Protein AF-A0A821PK53-F1 (afdb_monomer_lite)

Foldseek 3Di:
DPVVLVPDDLPDADDDDDPDDDPVNVVVCVVRHDPDDDDDDDDDDDDDPPDDDDDDDDDPPVPPDDD

Structure (mmCIF, N/CA/C/O backbone):
data_AF-A0A821PK53-F1
#
_entry.id   AF-A0A821PK53-F1
#
loop_
_atom_site.group_PDB
_atom_site.id
_atom_site.type_symbol
_atom_site.label_atom_id
_atom_site.label_alt_id
_atom_site.label_comp_id
_atom_site.label_asym_id
_atom_site.label_entity_id
_atom_site.label_seq_id
_atom_site.pdbx_PDB_ins_code
_atom_site.Cartn_x
_atom_site.Cartn_y
_atom_site.Cartn_z
_atom_site.occupancy
_atom_site.B_iso_or_equiv
_atom_site.auth_seq_id
_atom_site.auth_comp_id
_atom_site.auth_asym_id
_atom_site.auth_atom_id
_atom_site.pdbx_PDB_model_num
ATOM 1 N N . VAL A 1 1 ? 3.296 2.730 21.166 1.00 49.16 1 VAL A N 1
ATOM 2 C CA . VAL A 1 1 ? 1.875 2.789 20.745 1.00 49.16 1 VAL A CA 1
ATOM 3 C C . VAL A 1 1 ? 1.685 4.101 19.985 1.00 49.16 1 VAL A C 1
ATOM 5 O O . VAL A 1 1 ? 2.258 5.084 20.455 1.00 49.16 1 VAL A O 1
ATOM 8 N N . PRO A 1 2 ? 1.085 4.130 18.778 1.00 59.75 2 PRO A N 1
ATOM 9 C CA . PRO A 1 2 ? 1.007 5.340 17.951 1.00 59.75 2 PRO A CA 1
ATOM 10 C C . PRO A 1 2 ? 0.137 6.417 18.617 1.00 59.75 2 PRO A C 1
ATOM 12 O O . PRO A 1 2 ? -1.067 6.495 18.404 1.00 59.75 2 PRO A O 1
ATOM 15 N N . LYS A 1 3 ? 0.794 7.276 19.407 1.00 76.19 3 LYS A N 1
ATOM 16 C CA . LYS A 1 3 ? 0.174 8.253 20.318 1.00 76.19 3 LYS A CA 1
ATOM 17 C C . LYS A 1 3 ? -0.860 9.162 19.650 1.00 76.19 3 LYS A C 1
ATOM 19 O O . LYS A 1 3 ? -1.824 9.559 20.289 1.00 76.19 3 LYS A O 1
ATOM 24 N N . ILE A 1 4 ? -0.661 9.489 18.376 1.00 84.88 4 ILE A N 1
ATOM 25 C CA . ILE A 1 4 ? -1.540 10.395 17.629 1.00 84.88 4 ILE A CA 1
ATOM 26 C C . ILE A 1 4 ? -2.871 9.716 17.296 1.00 84.88 4 ILE A C 1
ATOM 28 O O . ILE A 1 4 ? -3.921 10.308 17.502 1.00 84.88 4 ILE A O 1
ATOM 32 N N . LEU A 1 5 ? -2.847 8.465 16.829 1.00 83.00 5 LEU A N 1
ATOM 33 C CA . LEU A 1 5 ? -4.064 7.754 16.422 1.00 83.00 5 LEU A CA 1
ATOM 34 C C . LEU A 1 5 ? -4.964 7.423 17.616 1.00 83.00 5 LEU A C 1
ATOM 36 O O . LEU A 1 5 ? -6.185 7.479 17.489 1.00 83.00 5 LEU A O 1
ATOM 40 N N . ASP A 1 6 ? -4.365 7.148 18.773 1.00 84.06 6 ASP A N 1
ATOM 41 C CA . ASP A 1 6 ? -5.094 6.873 20.016 1.00 84.06 6 ASP A CA 1
ATOM 42 C C . ASP A 1 6 ? -5.702 8.145 20.634 1.00 84.06 6 ASP A C 1
ATOM 44 O O . ASP A 1 6 ? -6.644 8.067 21.416 1.00 84.06 6 ASP A O 1
ATOM 48 N N . SER A 1 7 ? -5.179 9.319 20.267 1.00 87.62 7 SER A N 1
ATOM 49 C CA . SER A 1 7 ? -5.640 10.622 20.769 1.00 87.62 7 SER A CA 1
ATOM 50 C C . SER A 1 7 ? -6.750 11.241 19.910 1.00 87.62 7 SER A C 1
ATOM 52 O O . SER A 1 7 ? -7.267 12.305 20.246 1.00 87.62 7 SER A O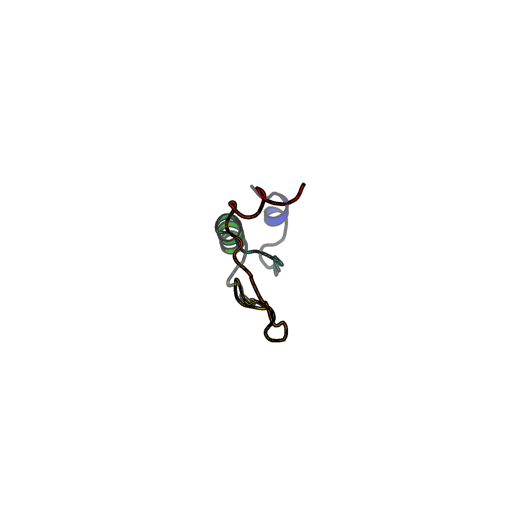 1
ATOM 54 N N . ILE A 1 8 ? -7.118 10.607 18.791 1.00 89.31 8 ILE A N 1
ATOM 55 C CA . ILE A 1 8 ? -8.197 11.063 17.906 1.00 89.31 8 ILE A CA 1
ATOM 56 C C . ILE A 1 8 ? -9.436 10.204 18.155 1.00 89.31 8 ILE A C 1
ATOM 58 O O . ILE A 1 8 ? -9.340 9.001 18.407 1.00 89.31 8 ILE A O 1
ATOM 62 N N . ARG A 1 9 ? -10.615 10.818 18.022 1.00 88.50 9 ARG A N 1
ATOM 63 C CA . ARG A 1 9 ? -11.910 10.141 18.117 1.00 88.50 9 ARG A CA 1
ATOM 64 C C . ARG A 1 9 ? -11.975 8.846 17.276 1.00 88.50 9 ARG A C 1
ATOM 66 O O . ARG A 1 9 ? -11.378 8.787 16.193 1.00 88.50 9 ARG A O 1
ATOM 73 N N . PRO A 1 10 ? -12.650 7.794 17.767 1.00 83.94 10 PRO A N 1
ATOM 74 C CA . PRO A 1 10 ? -12.695 6.490 17.104 1.00 83.94 10 PRO A CA 1
ATOM 75 C C . PRO A 1 10 ? -13.519 6.486 15.806 1.00 83.94 10 PRO A C 1
ATOM 77 O O . PRO A 1 10 ? -13.230 5.700 14.913 1.00 83.94 10 PRO A O 1
ATOM 80 N N . ASP A 1 11 ? -14.483 7.394 15.652 1.00 88.31 11 ASP A N 1
ATOM 81 C CA . ASP A 1 11 ? -15.349 7.588 14.475 1.00 88.31 11 ASP A CA 1
ATOM 82 C C . ASP A 1 11 ? -14.679 8.386 13.337 1.00 88.31 11 ASP A C 1
ATOM 84 O O . ASP A 1 11 ? -15.333 9.034 12.522 1.00 88.31 11 ASP A O 1
ATOM 88 N N . ARG A 1 12 ? -13.349 8.369 13.276 1.00 87.75 12 ARG A N 1
ATOM 89 C CA . ARG A 1 12 ? -12.579 9.069 12.243 1.00 87.75 12 ARG A CA 1
ATOM 90 C C . ARG A 1 12 ? -12.471 8.244 10.962 1.00 87.75 12 ARG A C 1
ATOM 92 O O . ARG A 1 12 ? -12.309 7.026 11.001 1.00 87.75 12 ARG A O 1
ATOM 99 N N . GLN A 1 13 ? -12.425 8.930 9.825 1.00 90.00 13 GLN A N 1
ATOM 100 C CA . GLN A 1 13 ? -11.971 8.338 8.571 1.00 90.00 13 GLN A CA 1
ATOM 101 C C . GLN A 1 13 ? -10.452 8.500 8.461 1.00 90.00 13 GLN A C 1
ATOM 103 O O . GLN A 1 13 ? -9.920 9.590 8.662 1.00 90.00 13 GLN A O 1
ATOM 108 N N . ILE A 1 14 ? -9.748 7.411 8.157 1.00 89.44 14 ILE A N 1
ATOM 109 C CA . ILE A 1 14 ? -8.294 7.403 7.977 1.00 89.44 14 ILE A CA 1
ATOM 110 C C . ILE A 1 14 ? -8.014 7.044 6.523 1.00 89.44 14 ILE A C 1
ATOM 112 O O . ILE A 1 14 ? -8.544 6.059 6.011 1.00 89.44 14 ILE A O 1
ATOM 116 N N . VAL A 1 15 ? -7.162 7.835 5.878 1.00 91.19 15 VAL A N 1
ATOM 117 C CA . VAL A 1 15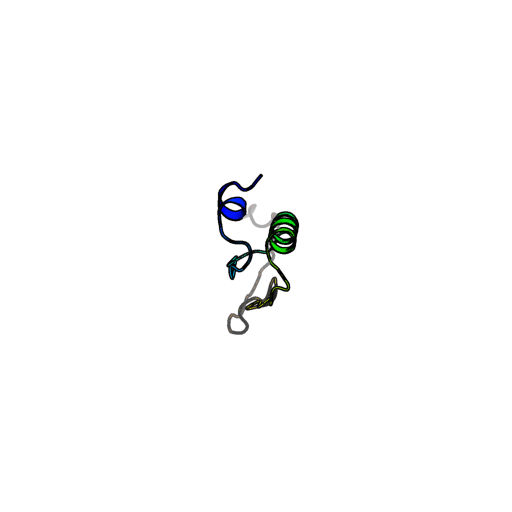 ? -6.655 7.571 4.530 1.00 91.19 15 VAL A CA 1
ATOM 118 C C . VAL A 1 15 ? -5.148 7.379 4.620 1.00 91.19 15 VAL A C 1
ATOM 120 O O . VAL A 1 15 ? -4.469 8.081 5.369 1.00 91.19 15 VAL A O 1
ATOM 123 N N . MET A 1 16 ? -4.626 6.414 3.870 1.00 90.94 16 MET A N 1
ATOM 124 C CA . MET A 1 16 ? -3.199 6.125 3.801 1.00 90.94 16 MET A CA 1
ATOM 125 C C . MET A 1 16 ? -2.779 6.058 2.336 1.00 90.94 16 MET A C 1
ATOM 127 O O . MET A 1 16 ? -3.347 5.290 1.564 1.00 90.94 16 MET A O 1
ATOM 131 N N . PHE A 1 17 ? -1.766 6.843 1.978 1.00 89.81 17 PHE A N 1
ATOM 132 C CA . PHE A 1 17 ? -1.145 6.827 0.65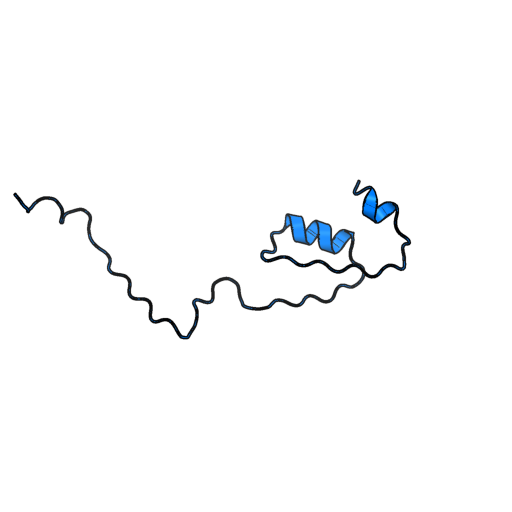9 1.00 89.81 17 PHE A CA 1
ATOM 133 C C . PHE A 1 17 ? 0.254 6.237 0.775 1.00 89.81 17 PHE A C 1
ATOM 135 O O . PHE A 1 17 ? 1.013 6.606 1.672 1.00 89.81 17 PHE A O 1
ATOM 142 N N . SER A 1 18 ? 0.599 5.328 -0.131 1.00 87.75 18 SER A N 1
ATOM 143 C CA . SER A 1 18 ? 1.955 4.805 -0.227 1.00 87.75 18 SER A CA 1
ATOM 144 C C . SER A 1 18 ? 2.303 4.431 -1.660 1.00 87.75 18 SER A C 1
ATOM 146 O O . SER A 1 18 ? 1.477 3.872 -2.375 1.00 87.75 18 SER A O 1
ATOM 148 N N . ALA A 1 19 ? 3.550 4.696 -2.052 1.00 85.69 19 ALA A N 1
ATOM 149 C CA . ALA A 1 19 ? 4.111 4.254 -3.327 1.00 85.69 19 ALA A CA 1
ATOM 150 C C . ALA A 1 19 ? 4.504 2.765 -3.312 1.00 85.69 19 ALA A C 1
ATOM 152 O O . ALA A 1 19 ? 4.626 2.137 -4.357 1.00 85.69 19 ALA A O 1
ATOM 153 N N . THR A 1 20 ? 4.724 2.185 -2.127 1.00 82.00 20 THR A N 1
ATOM 154 C CA . THR A 1 20 ? 5.098 0.772 -1.968 1.00 82.00 20 THR A CA 1
ATOM 155 C C . THR A 1 20 ? 4.364 0.145 -0.789 1.00 82.00 20 THR A C 1
ATOM 157 O O . THR A 1 20 ? 4.074 0.819 0.197 1.00 82.00 20 THR A O 1
ATOM 160 N N . PHE A 1 21 ? 4.074 -1.156 -0.852 1.00 84.00 21 PHE A N 1
ATOM 161 C CA . PHE A 1 21 ? 3.311 -1.833 0.201 1.00 84.00 21 PHE A CA 1
ATOM 162 C C . PHE A 1 21 ? 4.054 -3.051 0.773 1.00 84.00 21 PHE A C 1
ATOM 164 O O . PHE A 1 21 ? 3.790 -4.197 0.402 1.00 84.00 21 PHE A O 1
ATOM 171 N N . PRO A 1 22 ? 5.071 -2.836 1.634 1.00 85.94 22 PRO A N 1
ATOM 172 C CA . PRO A 1 22 ? 5.758 -3.928 2.316 1.00 85.94 22 PRO A CA 1
ATOM 173 C C . PRO A 1 22 ? 4.901 -4.503 3.455 1.00 85.94 22 PRO A C 1
ATOM 175 O O . PRO A 1 22 ? 4.142 -3.782 4.101 1.00 85.94 22 PRO A O 1
ATOM 178 N N . LYS A 1 23 ? 5.104 -5.785 3.795 1.00 88.62 23 LYS A N 1
ATOM 179 C CA . LYS A 1 23 ? 4.315 -6.516 4.815 1.00 88.62 23 LYS A CA 1
ATOM 180 C C . LYS A 1 23 ? 4.180 -5.788 6.164 1.00 88.62 23 LYS A C 1
ATOM 182 O O . LYS A 1 23 ? 3.139 -5.854 6.809 1.00 88.62 23 LYS A O 1
ATOM 187 N N . LYS A 1 24 ? 5.224 -5.074 6.611 1.00 88.75 24 LYS A N 1
ATOM 188 C CA . LYS A 1 24 ? 5.182 -4.294 7.866 1.00 88.75 24 LYS A CA 1
ATOM 189 C C . LYS A 1 24 ? 4.196 -3.121 7.798 1.00 88.75 24 LYS A C 1
ATOM 191 O O . LYS A 1 24 ? 3.534 -2.829 8.789 1.00 88.75 24 LYS A O 1
ATOM 196 N N . MET A 1 25 ? 4.102 -2.462 6.643 1.00 87.06 25 MET A N 1
ATOM 197 C CA . MET A 1 25 ? 3.160 -1.365 6.416 1.00 87.06 25 MET A CA 1
ATOM 198 C C . MET A 1 25 ? 1.730 -1.898 6.339 1.00 87.06 25 MET A C 1
ATOM 200 O O . MET A 1 25 ? 0.842 -1.338 6.972 1.00 87.06 25 MET A O 1
ATOM 204 N N . GLU A 1 26 ? 1.529 -3.028 5.661 1.00 86.38 26 GLU A N 1
ATOM 205 C CA . GLU A 1 26 ? 0.234 -3.709 5.606 1.00 86.38 26 GLU A CA 1
ATOM 206 C C . GLU A 1 26 ? -0.286 -4.062 7.008 1.00 86.38 26 GLU A C 1
ATOM 208 O O . GLU A 1 26 ? -1.440 -3.785 7.337 1.00 86.38 26 GLU A O 1
ATOM 213 N N . ALA A 1 27 ? 0.573 -4.608 7.875 1.00 89.12 27 ALA A N 1
ATOM 214 C CA . ALA A 1 27 ? 0.206 -4.920 9.255 1.00 89.12 27 ALA A CA 1
ATOM 215 C C . ALA A 1 27 ? -0.222 -3.670 10.048 1.00 89.12 27 ALA A C 1
ATOM 217 O O . ALA A 1 27 ? -1.178 -3.721 10.825 1.00 89.12 27 ALA A O 1
ATOM 218 N N . LEU A 1 28 ? 0.452 -2.533 9.842 1.00 86.81 28 LEU A N 1
ATOM 219 C CA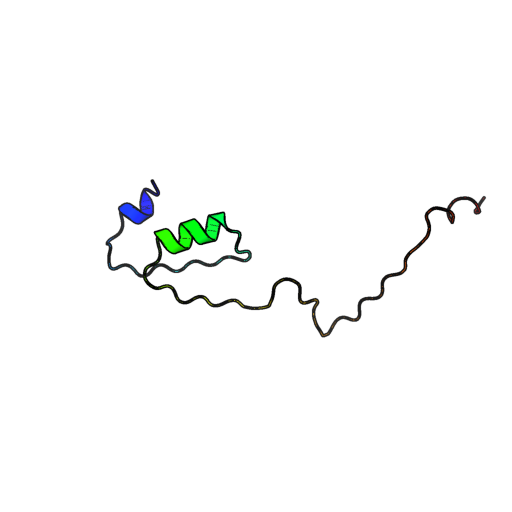 . LEU A 1 28 ? 0.086 -1.266 10.477 1.00 86.81 28 LEU A CA 1
ATOM 220 C C . LEU A 1 28 ? -1.250 -0.735 9.944 1.00 86.81 28 LEU A C 1
ATOM 222 O O . LEU A 1 28 ? -2.087 -0.281 10.725 1.00 86.81 28 LEU A O 1
ATOM 226 N N . ALA A 1 29 ? -1.454 -0.817 8.633 1.00 88.38 29 ALA A N 1
ATOM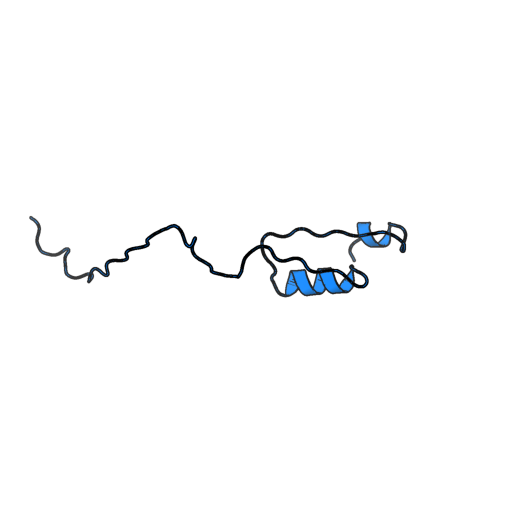 227 C CA . ALA A 1 29 ? -2.667 -0.388 7.960 1.00 88.38 29 ALA A CA 1
ATOM 228 C C . ALA A 1 29 ? -3.879 -1.184 8.456 1.00 88.38 29 ALA A C 1
ATOM 230 O O . ALA A 1 29 ? -4.832 -0.597 8.959 1.00 88.38 29 ALA A O 1
ATOM 231 N N . ARG A 1 30 ? -3.796 -2.520 8.439 1.00 85.62 30 ARG A N 1
ATOM 232 C CA . ARG A 1 30 ? -4.854 -3.422 8.926 1.00 85.62 30 ARG A CA 1
ATOM 233 C C . ARG A 1 30 ? -5.185 -3.219 10.404 1.00 85.62 30 ARG A C 1
ATOM 235 O O . ARG A 1 30 ? -6.321 -3.434 10.805 1.00 85.62 30 ARG A O 1
ATOM 242 N N . LYS A 1 31 ? -4.203 -2.820 11.218 1.00 87.25 31 LYS A N 1
ATOM 243 C CA . LYS A 1 31 ? -4.412 -2.559 12.648 1.00 87.25 31 LYS A CA 1
ATOM 244 C C . LYS A 1 31 ? -5.165 -1.253 12.914 1.00 87.25 31 LYS A C 1
ATOM 246 O O . LYS A 1 31 ? -5.881 -1.172 13.904 1.00 87.25 31 LYS A O 1
ATOM 251 N N . ASN A 1 32 ? -4.960 -0.229 12.086 1.00 86.00 32 ASN A N 1
ATOM 252 C CA . ASN A 1 32 ? -5.483 1.115 12.351 1.00 86.00 32 ASN A CA 1
ATOM 253 C C . ASN A 1 32 ? -6.682 1.493 11.470 1.00 86.00 32 ASN A C 1
ATOM 255 O O . ASN A 1 32 ? -7.446 2.372 11.854 1.00 86.00 32 ASN A O 1
ATOM 259 N N . LEU A 1 33 ? -6.853 0.857 10.309 1.00 87.44 33 LEU A N 1
ATOM 260 C CA . LEU A 1 33 ? -7.960 1.100 9.387 1.00 87.44 33 LEU A CA 1
ATOM 261 C C . LEU A 1 33 ? -9.132 0.159 9.684 1.00 87.44 33 LEU A C 1
ATOM 263 O O . LEU A 1 33 ? -8.950 -1.048 9.834 1.00 87.44 33 LEU A O 1
ATOM 267 N N . TYR A 1 34 ? -10.349 0.699 9.693 1.00 86.31 34 TYR A N 1
ATOM 268 C CA . TYR A 1 34 ? -11.575 -0.087 9.804 1.00 86.31 34 TYR A CA 1
ATOM 269 C C . TYR A 1 34 ? -12.190 -0.296 8.419 1.00 86.31 34 TYR A C 1
ATOM 271 O O . TYR A 1 34 ? -12.538 0.679 7.759 1.00 86.31 34 TYR A O 1
ATOM 279 N N . LYS A 1 35 ? -12.320 -1.559 7.984 1.00 87.19 35 LYS A N 1
ATOM 280 C CA . LYS A 1 35 ? -12.865 -1.950 6.664 1.00 87.19 35 LYS A CA 1
ATOM 281 C C . LYS A 1 35 ? -12.329 -1.077 5.502 1.00 87.19 35 LYS A C 1
ATOM 283 O O . LYS A 1 35 ? -13.121 -0.428 4.820 1.00 87.19 35 LYS A O 1
ATOM 288 N N . PRO A 1 36 ? -11.000 -1.013 5.294 1.00 88.31 36 PRO A N 1
ATOM 289 C CA . PRO A 1 36 ? -10.426 -0.151 4.267 1.00 88.31 36 PRO A CA 1
ATOM 290 C C . PRO A 1 36 ? -10.787 -0.614 2.854 1.00 88.31 36 PRO A C 1
ATOM 292 O O . PRO A 1 36 ? -10.868 -1.812 2.587 1.00 88.31 36 PRO A O 1
ATOM 295 N N . ILE A 1 37 ? -10.927 0.351 1.946 1.00 90.25 37 ILE A N 1
ATOM 296 C CA . ILE A 1 37 ? -10.915 0.113 0.501 1.00 90.25 37 ILE A CA 1
ATOM 297 C C . ILE A 1 37 ? -9.466 0.249 0.033 1.00 90.25 37 ILE A C 1
ATOM 299 O O . ILE A 1 37 ? -8.819 1.258 0.314 1.00 90.25 37 ILE A O 1
ATOM 303 N N . GLU A 1 38 ? -8.963 -0.761 -0.670 1.00 89.56 38 GLU A N 1
ATOM 304 C CA . GLU A 1 38 ? -7.630 -0.747 -1.267 1.00 89.56 38 GLU A CA 1
ATOM 305 C C . GLU A 1 38 ? -7.735 -0.388 -2.751 1.00 89.56 38 GLU A C 1
ATOM 307 O O . GLU A 1 38 ? -8.440 -1.050 -3.510 1.00 89.56 38 GLU A O 1
ATOM 312 N N . ALA A 1 39 ? -7.048 0.682 -3.155 1.00 87.81 39 ALA A N 1
ATOM 313 C CA . ALA A 1 39 ? -6.950 1.111 -4.543 1.00 87.81 39 ALA A CA 1
ATOM 314 C C . ALA A 1 39 ? -5.474 1.138 -4.947 1.00 87.81 39 ALA A C 1
ATOM 316 O O . ALA A 1 39 ? -4.709 1.988 -4.489 1.00 87.81 39 ALA A O 1
ATOM 317 N N . THR A 1 40 ? -5.076 0.196 -5.797 1.00 84.75 40 THR A N 1
ATOM 318 C CA . THR A 1 40 ? -3.717 0.109 -6.338 1.00 84.75 40 THR A CA 1
ATOM 319 C C . THR A 1 40 ? -3.715 0.629 -7.769 1.00 84.75 40 THR A C 1
ATOM 321 O O . THR A 1 40 ? -4.513 0.188 -8.594 1.00 84.75 40 THR A O 1
ATOM 324 N N . ILE A 1 41 ? -2.827 1.578 -8.068 1.00 81.38 41 ILE A N 1
ATOM 325 C CA . ILE A 1 41 ? -2.655 2.131 -9.415 1.00 81.38 41 ILE A CA 1
ATOM 326 C C . ILE A 1 41 ? -1.373 1.531 -10.001 1.00 81.38 41 ILE A C 1
ATOM 328 O O . ILE A 1 41 ? -0.278 1.844 -9.539 1.00 81.38 41 ILE A O 1
ATOM 332 N N . GLY A 1 42 ? -1.531 0.668 -11.008 1.00 74.56 42 GLY A N 1
ATOM 333 C CA . GLY A 1 42 ? -0.447 -0.096 -11.644 1.00 74.56 42 GLY A CA 1
ATOM 334 C C . GLY A 1 42 ? -0.182 -1.459 -10.985 1.00 74.56 42 GLY A C 1
ATOM 335 O O . GLY A 1 42 ? -0.509 -1.666 -9.819 1.00 74.56 42 GLY A O 1
ATOM 336 N N . GLU A 1 43 ? 0.409 -2.406 -11.724 1.00 69.81 43 GLU A N 1
ATOM 337 C CA . GLU A 1 43 ? 0.941 -3.645 -11.131 1.00 69.81 43 GLU A CA 1
ATOM 338 C C . GLU A 1 43 ? 2.418 -3.478 -10.750 1.00 69.81 43 GLU A C 1
ATOM 340 O O . GLU A 1 43 ? 3.159 -2.662 -11.306 1.00 69.81 43 GLU A O 1
ATOM 345 N N . ARG A 1 44 ? 2.866 -4.311 -9.808 1.00 61.06 44 ARG A N 1
ATOM 346 C CA . ARG A 1 44 ? 4.283 -4.485 -9.479 1.00 61.06 44 ARG A CA 1
ATOM 347 C C . ARG A 1 44 ? 5.006 -4.967 -10.745 1.00 61.06 44 ARG A C 1
ATOM 349 O O . ARG A 1 44 ? 4.752 -6.080 -11.189 1.00 61.06 44 ARG A O 1
ATOM 356 N N . SER A 1 45 ? 5.907 -4.145 -11.285 1.00 56.78 45 SER A N 1
ATOM 357 C CA . SER A 1 45 ? 6.810 -4.487 -12.401 1.00 56.78 45 SER A CA 1
ATOM 358 C C . SER A 1 45 ? 6.266 -4.374 -13.833 1.00 56.78 45 SER A C 1
ATOM 360 O O . SER A 1 45 ? 6.830 -4.998 -14.730 1.00 56.78 45 SER A O 1
ATOM 362 N N . ILE A 1 46 ? 5.248 -3.552 -14.110 1.00 57.44 46 ILE A N 1
ATOM 363 C CA . ILE A 1 46 ? 4.938 -3.228 -15.513 1.00 57.44 46 ILE A CA 1
ATOM 364 C C . ILE A 1 46 ? 5.906 -2.146 -15.996 1.00 57.44 46 ILE A C 1
ATOM 366 O O . ILE A 1 46 ? 5.816 -0.984 -15.598 1.00 57.44 46 ILE A O 1
ATOM 370 N N . VAL A 1 47 ? 6.831 -2.535 -16.871 1.00 61.69 47 VAL A N 1
ATOM 371 C CA . VAL A 1 47 ? 7.531 -1.596 -17.753 1.00 61.69 47 VAL A CA 1
ATOM 372 C C . VAL A 1 47 ? 6.488 -0.863 -18.593 1.00 61.69 47 VAL A C 1
ATOM 374 O O . VAL A 1 47 ? 5.539 -1.480 -19.076 1.00 61.69 47 VAL A O 1
ATOM 377 N N . CYS A 1 48 ? 6.650 0.451 -18.761 1.00 65.38 48 CYS A N 1
ATOM 378 C CA . CYS A 1 48 ? 5.761 1.252 -19.597 1.00 65.38 48 CYS A CA 1
ATOM 379 C C . CYS A 1 48 ? 5.559 0.576 -20.964 1.00 65.38 48 CYS A C 1
ATOM 381 O O . CYS A 1 48 ? 6.534 0.324 -21.669 1.00 65.38 48 CYS A O 1
ATOM 383 N N . LYS A 1 49 ? 4.302 0.292 -21.332 1.00 69.44 49 LYS A N 1
ATOM 384 C CA . LYS A 1 49 ? 3.963 -0.419 -22.579 1.00 69.44 49 LYS A CA 1
ATOM 385 C C . LYS A 1 49 ? 4.426 0.327 -23.834 1.00 69.44 49 LYS A C 1
ATOM 387 O O . LYS A 1 49 ? 4.625 -0.299 -24.867 1.00 69.44 49 LYS A O 1
ATOM 392 N N . ASP A 1 50 ? 4.624 1.637 -23.718 1.00 79.12 50 ASP A N 1
ATOM 393 C CA . ASP A 1 50 ? 5.013 2.512 -24.823 1.00 79.12 50 ASP A CA 1
ATOM 394 C C . ASP A 1 50 ? 6.539 2.620 -25.006 1.00 79.12 50 ASP A C 1
ATOM 396 O O . ASP A 1 50 ? 7.004 3.319 -25.903 1.00 79.12 50 ASP A O 1
ATOM 400 N N . ILE A 1 51 ? 7.340 1.954 -24.163 1.00 81.62 51 ILE A N 1
ATOM 401 C CA . ILE A 1 51 ? 8.805 2.007 -24.226 1.00 81.62 51 ILE A CA 1
ATOM 402 C C . ILE A 1 51 ? 9.352 0.675 -24.744 1.00 81.62 51 ILE A C 1
ATOM 404 O O . ILE A 1 51 ? 9.220 -0.361 -24.096 1.00 81.62 51 ILE A O 1
ATOM 408 N N . ILE A 1 52 ? 10.042 0.721 -25.886 1.00 83.19 52 ILE A N 1
ATOM 409 C CA . ILE A 1 52 ? 10.811 -0.409 -26.419 1.00 83.19 52 ILE A CA 1
ATOM 410 C C . ILE A 1 52 ? 12.141 -0.481 -25.659 1.00 83.19 52 ILE A C 1
ATOM 412 O O . ILE A 1 52 ? 12.946 0.448 -25.726 1.00 83.19 52 ILE A O 1
ATOM 416 N N . GLN A 1 53 ? 12.376 -1.574 -24.933 1.00 78.88 53 GLN A N 1
ATOM 417 C CA . GLN A 1 53 ? 13.619 -1.810 -24.194 1.00 78.88 53 GLN A CA 1
ATOM 418 C C . GLN A 1 53 ? 14.452 -2.877 -24.909 1.00 78.88 53 GLN A C 1
ATOM 420 O O . GLN A 1 53 ? 14.005 -4.012 -25.048 1.00 78.88 53 GLN A O 1
ATOM 425 N N . ASN A 1 54 ? 15.662 -2.517 -25.347 1.00 87.88 54 ASN A N 1
ATOM 426 C CA . ASN A 1 54 ? 16.636 -3.448 -25.920 1.00 87.88 54 ASN A CA 1
ATOM 427 C C . ASN A 1 54 ? 17.792 -3.622 -24.927 1.00 87.88 54 ASN A C 1
ATOM 429 O O . ASN A 1 54 ? 18.384 -2.630 -24.506 1.00 87.88 54 ASN A 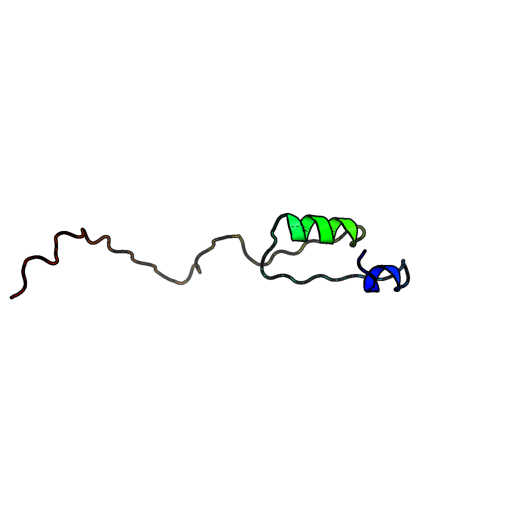O 1
ATOM 433 N N . GLY A 1 55 ? 18.106 -4.863 -24.555 1.00 87.56 55 GLY A N 1
ATOM 434 C CA . GLY A 1 55 ? 19.290 -5.205 -23.766 1.00 87.56 55 GLY A CA 1
ATOM 435 C C . GLY A 1 55 ? 20.282 -5.979 -24.628 1.00 87.56 55 GLY A C 1
ATOM 436 O O . GLY A 1 55 ? 19.874 -6.877 -25.361 1.00 87.56 55 GLY A O 1
ATOM 437 N N . ILE A 1 56 ? 21.563 -5.626 -24.549 1.00 88.31 56 ILE A N 1
ATOM 438 C CA . ILE A 1 56 ? 22.660 -6.377 -25.167 1.00 88.31 56 ILE A CA 1
ATOM 439 C C . ILE A 1 56 ? 23.463 -6.988 -24.022 1.00 88.31 56 ILE A C 1
ATOM 441 O O . ILE A 1 56 ? 23.770 -6.296 -23.052 1.00 88.31 56 ILE A O 1
ATOM 445 N N . ILE A 1 57 ? 23.752 -8.282 -24.123 1.00 86.56 57 ILE A N 1
ATOM 446 C CA . ILE A 1 57 ? 24.666 -8.978 -23.218 1.00 86.56 57 ILE A CA 1
ATOM 447 C C . ILE A 1 57 ? 26.042 -8.877 -23.869 1.00 86.56 57 ILE A C 1
ATOM 449 O O . ILE A 1 57 ? 26.190 -9.269 -25.025 1.00 86.56 57 ILE A O 1
ATOM 453 N N . LEU A 1 58 ? 26.990 -8.280 -23.157 1.00 84.44 58 LEU A N 1
ATOM 454 C CA . LEU A 1 58 ? 28.396 -8.245 -23.539 1.00 84.44 58 LEU A CA 1
ATOM 455 C C . LEU A 1 58 ? 29.115 -9.226 -22.618 1.00 84.44 58 LEU A C 1
ATOM 457 O O . LEU A 1 58 ? 28.870 -9.204 -21.410 1.00 84.44 58 LEU A O 1
ATOM 461 N N . ASP A 1 59 ? 29.928 -10.100 -23.197 1.00 86.31 59 ASP A N 1
ATOM 462 C CA . ASP A 1 59 ? 30.811 -10.968 -22.428 1.00 86.31 59 ASP A CA 1
ATOM 463 C C . ASP A 1 59 ? 32.019 -10.134 -21.962 1.00 86.31 59 ASP A C 1
ATOM 465 O O . ASP A 1 59 ? 32.492 -9.260 -22.691 1.00 86.31 59 ASP A O 1
ATOM 469 N N . ASP A 1 60 ? 32.514 -10.382 -20.745 1.00 72.19 60 ASP A N 1
ATOM 470 C CA . ASP A 1 60 ? 33.614 -9.612 -20.128 1.00 72.19 60 ASP A CA 1
ATOM 471 C C . ASP A 1 60 ? 34.961 -9.750 -20.888 1.00 72.19 60 ASP A C 1
ATOM 473 O O . ASP A 1 60 ? 35.923 -9.052 -20.572 1.00 72.19 60 ASP A O 1
ATOM 477 N N . ASP A 1 61 ? 35.039 -10.623 -21.900 1.00 65.88 61 ASP A N 1
ATOM 478 C CA . ASP A 1 61 ? 36.261 -10.956 -22.648 1.00 65.88 61 ASP A CA 1
ATOM 479 C C . ASP A 1 61 ? 36.573 -9.989 -23.820 1.00 65.88 61 ASP A C 1
ATOM 481 O O . ASP A 1 61 ? 37.596 -10.138 -24.492 1.00 65.88 61 ASP A O 1
ATOM 485 N N . ASP A 1 62 ? 35.730 -8.980 -24.078 1.00 58.56 62 ASP A N 1
ATOM 486 C CA . ASP A 1 62 ? 35.908 -8.028 -25.194 1.00 58.56 62 ASP A CA 1
ATOM 487 C C . ASP A 1 62 ? 36.834 -6.826 -24.874 1.00 58.56 62 ASP A C 1
ATOM 489 O O . ASP A 1 62 ? 37.111 -6.008 -25.759 1.00 58.56 62 ASP A O 1
ATOM 493 N N . ASP A 1 63 ? 37.366 -6.718 -23.648 1.00 60.78 63 ASP A N 1
ATOM 494 C CA . ASP A 1 63 ? 38.272 -5.627 -23.232 1.00 60.78 63 ASP A CA 1
ATOM 495 C C . ASP A 1 63 ? 39.778 -5.912 -23.462 1.00 60.78 63 ASP A C 1
ATOM 497 O O . ASP A 1 63 ? 40.614 -5.048 -23.191 1.00 60.78 63 ASP A O 1
ATOM 501 N N . ASP A 1 64 ? 40.159 -7.061 -24.040 1.00 61.41 64 ASP A N 1
ATOM 502 C CA . ASP A 1 64 ? 41.576 -7.438 -24.241 1.00 61.41 64 ASP A CA 1
ATOM 503 C C . ASP A 1 64 ? 42.147 -7.153 -25.650 1.00 61.41 64 ASP A C 1
ATOM 505 O O . ASP A 1 64 ? 43.266 -7.562 -25.974 1.00 61.41 64 ASP A O 1
ATOM 509 N N . GLN A 1 65 ? 41.445 -6.405 -26.513 1.00 55.25 65 GLN A N 1
ATOM 510 C CA . GLN A 1 65 ? 41.978 -6.029 -27.834 1.00 55.25 65 GLN A CA 1
ATOM 511 C C . GLN A 1 65 ? 41.644 -4.596 -28.274 1.00 55.25 65 GLN A C 1
ATOM 513 O O . GLN A 1 65 ? 41.013 -4.374 -29.311 1.00 55.25 65 GLN A O 1
ATOM 518 N N . LYS A 1 66 ? 42.163 -3.580 -27.566 1.00 54.62 66 LYS A N 1
ATOM 519 C CA . LYS A 1 66 ? 42.376 -2.265 -28.203 1.00 54.62 66 LYS A CA 1
ATOM 520 C C . LYS A 1 66 ? 43.490 -1.402 -27.577 1.00 54.62 66 LYS A C 1
ATOM 522 O O . LYS A 1 66 ? 43.209 -0.509 -26.789 1.00 54.62 66 LYS A O 1
ATOM 527 N N . TYR A 1 67 ? 44.700 -1.614 -28.115 1.00 51.28 67 TYR A N 1
ATOM 528 C CA . TYR A 1 67 ? 45.964 -0.850 -27.996 1.00 51.28 67 TYR A CA 1
ATOM 529 C C . TYR A 1 67 ? 46.774 -0.986 -26.706 1.00 51.28 67 TYR A C 1
ATOM 531 O O . TYR A 1 67 ? 46.349 -0.465 -25.657 1.00 51.28 67 TYR A O 1
#

Secondary structure (DSSP, 8-state):
--HHHHTS-TT-------S---HHHHHHHHHH-SSPPP---S-TT---TT---------GGGGS---

pLDDT: mean 79.65, std 11.93, range [49.16, 91.19]

Sequence (67 aa):
VPKILDSIRPDRQIVMFSATFPKKMEALARKNLYKPIEATIGERSIVCKDIIQNGIILDDDDDDQKY

Radius of gyration: 23.29 Å; chains: 1; bounding box: 61×22×49 Å